Protein AF-A0AAV2HMC6-F1 (afdb_monomer_lite)

Structure (mmCIF, N/CA/C/O backbone):
data_AF-A0AAV2HMC6-F1
#
_entry.id   AF-A0AAV2HMC6-F1
#
loop_
_atom_site.group_PDB
_atom_site.id
_atom_site.type_symbol
_atom_site.label_atom_id
_atom_site.label_alt_id
_atom_site.label_comp_id
_atom_site.label_asym_id
_atom_site.label_entity_id
_atom_site.label_seq_id
_atom_site.pdbx_PDB_ins_code
_atom_site.Cartn_x
_atom_site.Cartn_y
_atom_site.Cartn_z
_atom_site.occupancy
_atom_site.B_iso_or_equiv
_atom_site.auth_seq_id
_atom_site.auth_comp_id
_atom_site.auth_asym_id
_atom_site.auth_atom_id
_atom_site.pdbx_PDB_model_num
ATOM 1 N N . PRO A 1 1 ? 5.031 -4.834 -4.015 1.00 56.31 1 PRO A N 1
ATOM 2 C CA . PRO A 1 1 ? 4.700 -3.715 -3.093 1.00 56.31 1 PRO A CA 1
ATOM 3 C C . PRO A 1 1 ? 3.258 -3.168 -3.239 1.00 56.31 1 PRO A C 1
ATOM 5 O O . PRO A 1 1 ? 2.816 -2.402 -2.393 1.00 56.31 1 PRO A O 1
ATOM 8 N N . GLU A 1 2 ? 2.488 -3.647 -4.226 1.00 61.75 2 GLU A N 1
ATOM 9 C CA . GLU A 1 2 ? 1.011 -3.620 -4.199 1.00 61.75 2 GLU A CA 1
ATOM 10 C C . GLU A 1 2 ? 0.431 -4.628 -3.175 1.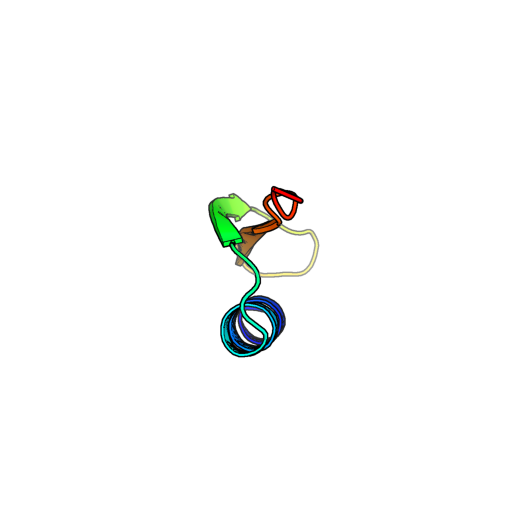00 61.75 2 GLU A C 1
ATOM 12 O O . GLU A 1 2 ? -0.710 -4.503 -2.746 1.00 61.75 2 GLU A O 1
ATOM 17 N N . GLU A 1 3 ? 1.247 -5.580 -2.710 1.00 78.69 3 GLU A N 1
ATOM 18 C CA . GLU A 1 3 ? 0.863 -6.614 -1.740 1.00 78.69 3 GLU A CA 1
ATOM 19 C C . GLU A 1 3 ? 0.490 -6.036 -0.372 1.00 78.69 3 GLU A C 1
ATOM 21 O O . GLU A 1 3 ? -0.515 -6.427 0.210 1.00 78.69 3 GLU A O 1
ATOM 26 N N . THR A 1 4 ? 1.245 -5.056 0.133 1.00 84.75 4 THR A N 1
ATOM 27 C CA . THR A 1 4 ? 0.953 -4.436 1.434 1.00 84.75 4 THR A CA 1
ATOM 28 C C . THR A 1 4 ? -0.371 -3.677 1.407 1.00 84.75 4 THR A C 1
ATOM 30 O O . THR A 1 4 ? -1.140 -3.752 2.361 1.00 84.75 4 THR A O 1
ATOM 33 N N . ALA A 1 5 ? -0.666 -2.990 0.298 1.00 81.75 5 ALA A N 1
ATOM 34 C CA . ALA A 1 5 ? -1.936 -2.296 0.123 1.00 81.75 5 ALA A CA 1
ATOM 35 C C . ALA A 1 5 ? -3.111 -3.288 0.094 1.00 81.75 5 ALA A C 1
ATOM 37 O O . ALA A 1 5 ? -4.094 -3.094 0.803 1.00 81.75 5 ALA A O 1
ATOM 38 N N . ALA A 1 6 ? -2.977 -4.395 -0.643 1.00 84.56 6 ALA A N 1
ATOM 39 C CA . ALA A 1 6 ? -3.989 -5.452 -0.682 1.00 84.56 6 ALA A CA 1
ATOM 40 C C . ALA A 1 6 ? -4.243 -6.082 0.699 1.00 84.56 6 ALA A C 1
ATOM 42 O O . ALA A 1 6 ? -5.392 -6.320 1.072 1.00 84.56 6 ALA A O 1
ATOM 43 N N . VAL A 1 7 ? -3.184 -6.314 1.480 1.00 89.50 7 VAL A N 1
ATOM 44 C CA . VAL A 1 7 ? -3.301 -6.835 2.848 1.00 89.50 7 VAL A CA 1
ATOM 45 C C . VAL A 1 7 ? -4.036 -5.838 3.749 1.00 89.50 7 VAL A C 1
ATOM 47 O O . VAL A 1 7 ? -4.977 -6.226 4.433 1.00 89.50 7 VAL A O 1
ATOM 50 N N . LEU A 1 8 ? -3.669 -4.556 3.723 1.00 86.50 8 LEU A N 1
ATOM 51 C CA . LEU A 1 8 ? -4.300 -3.522 4.552 1.00 86.50 8 LEU A CA 1
ATOM 52 C C . LEU A 1 8 ? -5.786 -3.322 4.216 1.00 86.50 8 LEU A C 1
ATOM 54 O O . LEU A 1 8 ? -6.604 -3.242 5.130 1.00 86.50 8 LEU A O 1
ATOM 58 N N . VAL A 1 9 ? -6.161 -3.351 2.934 1.00 85.88 9 VAL A N 1
ATOM 59 C CA . VAL A 1 9 ? -7.576 -3.313 2.515 1.00 85.88 9 VAL A CA 1
ATOM 60 C C . VAL A 1 9 ? -8.347 -4.516 3.062 1.00 85.88 9 VAL A C 1
ATOM 62 O O . VAL A 1 9 ? -9.463 -4.356 3.550 1.00 85.88 9 VAL A O 1
ATOM 65 N N . LYS A 1 10 ? -7.750 -5.717 3.056 1.00 87.81 10 LYS A N 1
ATOM 66 C CA . LYS A 1 10 ? -8.372 -6.923 3.631 1.00 87.81 10 LYS A CA 1
ATOM 67 C C . LYS A 1 10 ? -8.631 -6.792 5.137 1.00 87.81 10 LYS A C 1
ATOM 69 O O . LYS A 1 10 ? -9.606 -7.350 5.629 1.00 87.81 10 LYS A O 1
ATOM 74 N N . TYR A 1 11 ? -7.785 -6.058 5.856 1.00 88.62 11 TYR A N 1
ATOM 75 C CA . TYR A 1 11 ? -7.961 -5.770 7.283 1.00 88.62 11 TYR A CA 1
ATOM 76 C C . TYR A 1 11 ? -8.864 -4.554 7.561 1.00 88.62 11 TYR A C 1
ATOM 78 O O . TYR A 1 11 ? -9.017 -4.168 8.716 1.00 88.62 11 TYR A O 1
ATOM 86 N N . GLY A 1 12 ? -9.481 -3.958 6.533 1.00 85.00 12 GLY A N 1
ATOM 87 C CA . GLY A 1 12 ? -10.415 -2.839 6.688 1.00 85.00 12 GLY A CA 1
ATOM 88 C C . GLY A 1 12 ? -9.749 -1.471 6.842 1.00 85.00 12 GLY A C 1
ATOM 89 O O . GLY A 1 12 ? -10.409 -0.516 7.249 1.00 85.00 12 GLY A O 1
ATOM 90 N N . PHE A 1 13 ? -8.459 -1.346 6.519 1.00 86.44 13 PHE A N 1
ATOM 91 C CA . PHE A 1 13 ? -7.794 -0.046 6.494 1.00 86.44 13 PHE A CA 1
ATOM 92 C C . PHE A 1 13 ? -8.147 0.726 5.222 1.00 86.44 13 PHE A C 1
ATOM 94 O O . PHE A 1 13 ? -8.088 0.192 4.111 1.00 86.44 13 PHE A O 1
ATOM 101 N N . ASN A 1 14 ? -8.434 2.017 5.387 1.00 87.38 14 ASN A N 1
ATOM 102 C CA . ASN A 1 14 ? -8.649 2.923 4.268 1.00 87.38 14 ASN A CA 1
ATOM 103 C C . ASN A 1 14 ? -7.312 3.394 3.697 1.00 87.38 14 ASN A C 1
ATOM 105 O O . ASN A 1 14 ? -6.478 3.978 4.395 1.00 87.38 14 ASN A O 1
ATOM 109 N N . LEU A 1 15 ? -7.133 3.146 2.403 1.00 88.81 15 LEU A N 1
ATOM 110 C CA . LEU A 1 15 ? -5.974 3.579 1.640 1.00 88.81 15 LEU A CA 1
ATOM 111 C C . LEU A 1 15 ? -6.395 4.596 0.587 1.00 88.81 15 LEU A C 1
ATOM 113 O O . LEU A 1 15 ? -7.336 4.367 -0.169 1.00 88.81 15 LEU A O 1
ATOM 117 N N . GLU A 1 16 ? -5.646 5.685 0.495 1.00 89.56 16 GLU A N 1
ATOM 118 C CA . GLU A 1 16 ? -5.810 6.694 -0.544 1.00 89.56 16 GLU A CA 1
ATOM 119 C C . GLU A 1 16 ? -4.697 6.545 -1.581 1.00 89.56 16 GLU A C 1
ATOM 121 O O . GLU A 1 16 ? -3.511 6.505 -1.243 1.00 89.56 16 GLU A O 1
ATOM 126 N N . TYR A 1 17 ? -5.057 6.438 -2.861 1.00 88.44 17 TYR A N 1
ATOM 127 C CA . TYR A 1 17 ? -4.062 6.356 -3.926 1.00 88.44 17 TYR A CA 1
ATOM 128 C C . TYR A 1 17 ? -3.302 7.678 -4.053 1.00 88.44 17 TYR A C 1
ATOM 130 O O . TYR A 1 17 ? -3.884 8.715 -4.355 1.00 88.44 17 TYR A O 1
ATOM 138 N N . ARG A 1 18 ? -1.980 7.622 -3.870 1.00 88.44 18 ARG A N 1
ATOM 139 C CA . ARG A 1 18 ? -1.103 8.796 -3.951 1.00 88.44 18 ARG A CA 1
ATOM 140 C C . ARG A 1 18 ? -0.643 9.077 -5.377 1.00 88.44 18 ARG A C 1
ATOM 142 O O . ARG A 1 18 ? -0.489 10.231 -5.759 1.00 88.44 18 ARG A O 1
ATOM 149 N N . GLY A 1 19 ? -0.337 8.026 -6.139 1.00 90.12 19 GLY A N 1
ATOM 150 C CA . GLY A 1 19 ? 0.272 8.156 -7.462 1.00 90.12 19 GLY A CA 1
ATOM 151 C C . GLY A 1 19 ? 1.430 7.195 -7.721 1.00 90.12 19 GLY A C 1
ATOM 152 O O . GLY A 1 19 ? 1.820 6.391 -6.865 1.00 90.12 19 GLY A O 1
ATOM 153 N N . LEU A 1 20 ? 1.998 7.315 -8.924 1.00 91.25 20 LEU A N 1
ATOM 154 C CA . LEU A 1 20 ? 3.213 6.623 -9.350 1.00 91.25 20 LEU A CA 1
ATOM 155 C C . LEU A 1 20 ? 4.447 7.402 -8.885 1.00 91.25 20 LEU A C 1
ATOM 157 O O . LEU A 1 20 ? 4.684 8.525 -9.324 1.00 91.25 20 LEU A O 1
ATOM 161 N N . THR A 1 21 ? 5.254 6.789 -8.024 1.00 88.81 21 THR A N 1
ATOM 162 C CA . THR A 1 21 ? 6.471 7.396 -7.472 1.00 88.81 21 THR A CA 1
ATOM 163 C C . THR A 1 21 ? 7.714 6.678 -7.991 1.00 88.81 21 THR A C 1
ATOM 165 O O . THR A 1 21 ? 7.781 5.447 -8.002 1.00 88.81 21 THR A O 1
ATOM 168 N N . LYS A 1 22 ? 8.737 7.440 -8.398 1.00 89.94 22 LYS A N 1
ATOM 169 C CA . LYS A 1 22 ? 10.049 6.896 -8.776 1.00 89.94 22 LYS A CA 1
ATOM 170 C C . LYS A 1 22 ? 10.841 6.545 -7.515 1.00 89.94 22 LYS A C 1
ATOM 172 O O . LYS A 1 22 ? 11.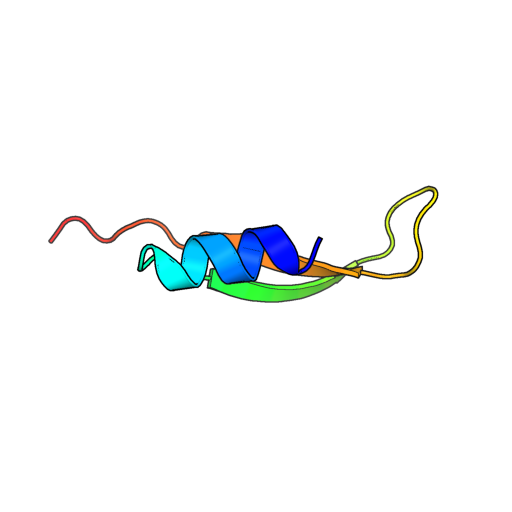241 7.432 -6.768 1.00 89.94 22 LYS A O 1
ATOM 177 N N . VAL A 1 23 ? 11.085 5.256 -7.290 1.00 86.56 23 VAL A N 1
ATOM 178 C CA . VAL A 1 23 ? 11.856 4.755 -6.141 1.00 8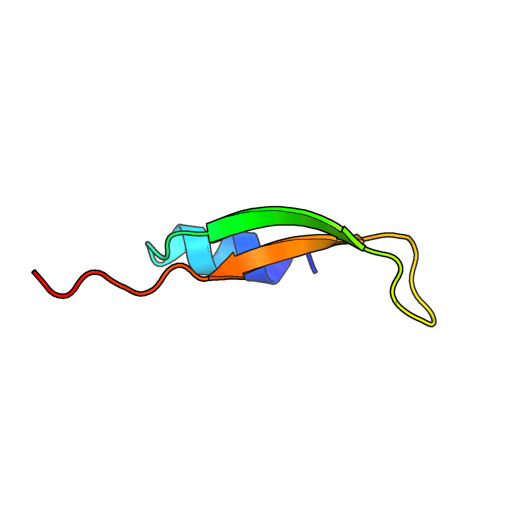6.56 23 VAL A CA 1
ATOM 179 C C . VAL A 1 23 ? 13.237 4.310 -6.621 1.00 86.56 23 VAL A C 1
ATOM 181 O O . VAL A 1 23 ? 13.351 3.577 -7.600 1.00 86.56 23 VAL A O 1
ATOM 184 N N . LYS A 1 24 ? 14.308 4.761 -5.957 1.00 88.12 24 LYS A N 1
ATOM 185 C CA . LYS A 1 24 ? 15.691 4.425 -6.338 1.00 88.12 24 LYS A CA 1
ATOM 186 C C . LYS A 1 24 ? 15.889 2.902 -6.344 1.00 88.12 24 LYS A C 1
ATOM 188 O O . LYS A 1 24 ? 15.582 2.238 -5.360 1.00 88.12 24 LYS A O 1
ATOM 193 N N . GLY A 1 25 ? 16.403 2.365 -7.452 1.00 91.12 25 GLY A N 1
ATOM 194 C CA . GLY A 1 25 ? 16.622 0.92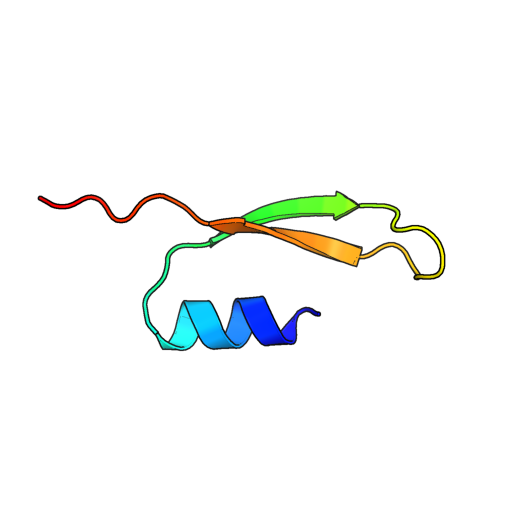4 -7.623 1.00 91.12 25 GLY A CA 1
ATOM 195 C C . GLY A 1 25 ? 15.362 0.108 -7.935 1.00 91.12 25 GLY A C 1
ATOM 196 O O . GLY A 1 25 ? 15.432 -1.117 -7.946 1.00 91.12 25 GLY A O 1
ATOM 197 N N . LYS A 1 26 ? 14.215 0.752 -8.189 1.00 86.12 26 LYS A N 1
ATOM 198 C CA . LYS A 1 26 ? 12.968 0.091 -8.597 1.00 86.12 26 LYS A CA 1
ATOM 199 C C . LYS A 1 26 ? 12.342 0.799 -9.797 1.00 86.12 26 LYS A C 1
ATOM 201 O O . LYS A 1 26 ? 12.564 1.989 -10.025 1.00 86.12 26 LYS A O 1
ATOM 206 N N . ALA A 1 27 ? 11.530 0.062 -10.552 1.00 87.19 27 ALA A N 1
ATOM 207 C CA . ALA A 1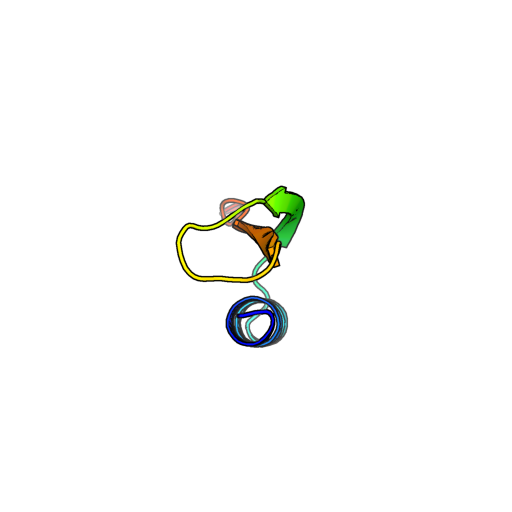 27 ? 10.629 0.669 -11.524 1.00 87.19 27 ALA A CA 1
ATOM 208 C C . ALA A 1 27 ? 9.650 1.633 -10.814 1.00 87.19 27 ALA A C 1
ATOM 210 O O . ALA A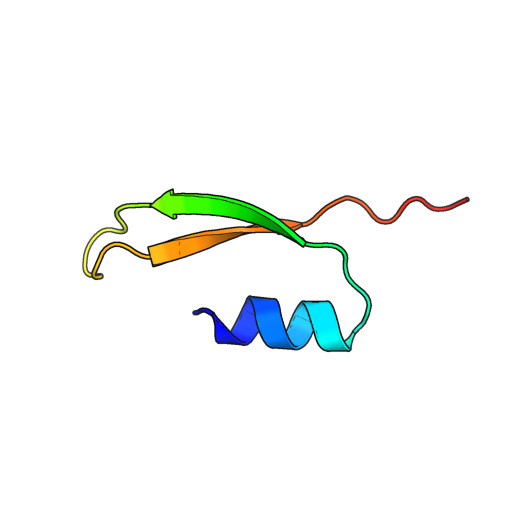 1 27 ? 9.394 1.459 -9.615 1.00 87.19 27 ALA A O 1
ATOM 211 N N . PRO A 1 28 ? 9.111 2.651 -11.516 1.00 87.62 28 PRO A N 1
ATOM 212 C CA . PRO A 1 28 ? 8.083 3.533 -10.970 1.00 87.62 28 PRO A CA 1
ATOM 213 C C . PRO A 1 28 ? 6.945 2.721 -10.360 1.00 87.62 28 PRO A C 1
ATOM 215 O O . PRO A 1 28 ? 6.461 1.766 -10.966 1.00 87.62 28 PRO A O 1
ATOM 218 N N . MET A 1 29 ? 6.544 3.081 -9.147 1.00 89.44 29 MET A N 1
ATOM 219 C CA . MET A 1 29 ? 5.719 2.215 -8.323 1.00 89.44 29 MET A CA 1
ATOM 220 C C . MET A 1 29 ? 4.495 2.950 -7.790 1.00 89.44 29 MET A C 1
ATOM 222 O O . MET A 1 29 ? 4.596 4.101 -7.365 1.00 89.44 29 MET A O 1
ATOM 226 N N . LYS A 1 30 ? 3.335 2.286 -7.805 1.00 89.56 30 LYS A N 1
ATOM 227 C CA . LYS A 1 30 ? 2.105 2.826 -7.217 1.00 89.56 30 LYS A CA 1
ATOM 228 C C . LYS A 1 30 ? 2.253 2.922 -5.704 1.00 89.56 30 LYS A C 1
ATOM 230 O O . LYS A 1 30 ? 2.651 1.963 -5.051 1.00 89.56 30 LYS A O 1
ATOM 235 N N . THR A 1 31 ? 1.914 4.073 -5.150 1.00 89.12 31 THR A N 1
ATOM 236 C CA . THR A 1 31 ? 1.999 4.337 -3.712 1.00 89.12 31 THR A CA 1
ATOM 237 C C . THR A 1 31 ? 0.643 4.760 -3.173 1.00 89.12 31 THR A C 1
ATOM 239 O O . THR A 1 31 ? -0.171 5.329 -3.903 1.00 89.12 31 THR A O 1
ATOM 242 N N . PHE A 1 32 ? 0.407 4.469 -1.898 1.00 89.38 32 PHE A N 1
ATOM 243 C CA . PHE A 1 32 ? -0.847 4.743 -1.207 1.00 89.38 32 PHE A CA 1
ATOM 244 C C . PHE A 1 32 ? -0.540 5.398 0.142 1.00 89.38 32 PHE A C 1
ATOM 246 O O . PHE A 1 32 ? 0.471 5.065 0.765 1.00 89.38 32 PHE A O 1
ATOM 253 N N . PHE A 1 33 ? -1.389 6.320 0.580 1.00 89.56 33 PHE A N 1
ATOM 254 C CA . PHE A 1 33 ? -1.389 6.844 1.941 1.00 89.56 33 PHE A CA 1
ATOM 255 C C . PHE A 1 33 ? -2.367 6.052 2.803 1.00 89.56 33 PHE A C 1
ATOM 257 O O . PHE A 1 33 ? -3.444 5.676 2.343 1.00 89.56 33 PHE A O 1
ATOM 264 N N . LEU A 1 34 ? -1.991 5.810 4.057 1.00 89.00 34 LEU A N 1
ATOM 265 C CA . LEU A 1 34 ? -2.895 5.261 5.060 1.00 89.00 34 LEU A CA 1
ATOM 266 C C . LEU A 1 34 ? -3.734 6.411 5.616 1.00 89.00 34 LEU A C 1
ATOM 268 O O . LEU A 1 34 ? -3.167 7.371 6.143 1.00 89.00 34 LEU A O 1
ATOM 272 N N . GLN A 1 35 ? -5.056 6.333 5.496 1.00 86.12 35 GLN A N 1
ATOM 273 C CA . GLN A 1 35 ? -5.914 7.312 6.150 1.00 86.12 35 GLN A CA 1
ATOM 274 C C . GLN A 1 35 ? -6.042 6.976 7.642 1.00 86.12 35 GLN A C 1
ATOM 276 O O . GLN A 1 35 ? -6.155 5.797 7.993 1.00 86.12 35 GLN A O 1
ATOM 281 N N . PRO A 1 36 ? -6.005 7.986 8.531 1.00 77.88 36 PRO A N 1
ATOM 282 C CA . PRO A 1 36 ? -6.184 7.761 9.957 1.00 77.88 36 PRO A CA 1
ATOM 283 C C . PRO A 1 36 ? -7.549 7.117 10.203 1.00 77.88 36 PRO A C 1
ATOM 285 O O . PRO A 1 36 ? -8.558 7.529 9.624 1.00 77.88 36 PRO A O 1
ATOM 288 N N . TRP A 1 37 ? -7.572 6.090 11.052 1.00 69.50 37 TRP A N 1
ATOM 289 C CA . TRP A 1 37 ? -8.817 5.480 11.495 1.00 69.50 37 TRP A CA 1
ATOM 290 C C . TRP A 1 37 ? -9.597 6.558 12.253 1.00 69.50 37 TRP A C 1
ATOM 292 O O . TRP A 1 37 ? -9.117 7.075 13.261 1.00 69.50 37 TRP A O 1
ATOM 302 N N . LYS A 1 38 ? -10.747 6.978 11.713 1.00 61.75 38 LYS A N 1
ATOM 303 C CA . LYS A 1 38 ? -11.670 7.852 12.440 1.00 61.75 38 LYS A CA 1
ATOM 304 C C . LYS A 1 38 ? -12.217 7.029 13.601 1.00 61.75 38 LYS A C 1
ATOM 306 O O . LYS A 1 38 ? -13.164 6.270 13.421 1.00 61.75 38 LYS A O 1
ATOM 311 N N . GLU A 1 39 ? -11.579 7.149 14.756 1.00 57.22 39 GLU A N 1
ATOM 312 C CA . GLU A 1 39 ? -12.177 6.765 16.027 1.00 57.22 39 GLU A CA 1
ATOM 313 C C . GLU A 1 39 ? -13.395 7.685 16.198 1.00 57.22 39 GLU A C 1
ATOM 315 O O . GLU A 1 39 ? -13.254 8.911 16.223 1.00 57.22 39 GLU A O 1
ATOM 320 N N . SER A 1 40 ? -14.590 7.099 16.098 1.00 50.97 40 SER A N 1
ATOM 321 C CA . SER A 1 40 ? -15.873 7.805 16.122 1.00 50.97 40 SER A CA 1
ATOM 322 C C . SER A 1 40 ? -16.560 7.657 17.463 1.00 50.97 40 SER A C 1
ATOM 324 O O . SER A 1 40 ? -16.320 6.632 18.137 1.00 50.97 40 SER A O 1
#

Secondary structure (DSSP, 8-state):
-HHHHHHHHHTT--EEEEEEE--TTS--EEEEEEPP----

Organism: Lymnaea stagnalis (NCBI:txid6523)

Sequence (40 aa):
PEETAAVLVKYGFNLEYRGLTKVKGKAPMKTFFLQPWKES

InterPro domains:
  IPR029787 Nucleotide cyclase [G3DSA:3.30.70.1230] (1-37)

Radius of gyration: 11.81 Å; chains: 1; bounding box: 32×16×28 Å

pLDDT: mean 83.16, std 10.53, range [50.97, 91.25]

Foldseek 3Di:
DVVVVVVCVVVVWDWAWDDFDDDPPDDTDTDIDTDDDPPD